Protein AF-A0A8J6ACR1-F1 (afdb_monomer_lite)

pLDDT: mean 72.0, std 22.11, range [35.28, 96.5]

Organism: Galemys pyrenaicus (NCBI:txid202257)

InterPro domains:
  IPR005707 Small ribosomal subunit protein uS2, eukaryota/archaea [PTHR11489] (1-69)
  IPR023591 Small ribosomal subunit protein uS2, flavodoxin-like domain superfamily [SSF52313] (1-69)

Sequence (109 aa):
MEWYVYKRESGGTYIINLKITWKELLLAAHAIFAVENQADVNITLPRDTGQRVVLKLAAASGATLVAGSSLLETSLTRSWQLSRNQGFWWLLIPGLTTNLSQRHLMLTC

Foldseek 3Di:
DVVQFPDADPVRDTDGDPVVVVVVVVVVVVVQVPDPDQQPDEDDDQDPVCQVVQVVVCVVRVYDYDDDHDPPVVPVVVVVVVVVDPPPVVVPDPDDPDDPDPPPPPDDD

Radius of gyration: 25.05 Å; chains: 1; bounding box: 80×42×43 Å

Structure (mmCIF, N/CA/C/O backbone):
data_AF-A0A8J6ACR1-F1
#
_entry.id   AF-A0A8J6ACR1-F1
#
loop_
_atom_site.group_PDB
_atom_site.id
_atom_site.type_symbol
_atom_site.label_atom_id
_atom_site.label_alt_id
_atom_site.label_comp_id
_atom_site.label_asym_id
_atom_site.label_entity_id
_atom_site.label_seq_id
_atom_site.pdbx_PDB_ins_code
_atom_site.Cartn_x
_atom_site.Cartn_y
_atom_site.Cartn_z
_atom_site.occupancy
_atom_site.B_iso_or_equiv
_atom_site.auth_seq_id
_atom_site.auth_comp_id
_atom_site.auth_asym_id
_atom_site.auth_atom_id
_atom_site.pdbx_PDB_model_num
ATOM 1 N N . MET A 1 1 ? -8.011 14.651 7.542 1.00 78.12 1 MET A N 1
ATOM 2 C CA . MET A 1 1 ? -8.134 13.234 7.962 1.00 78.12 1 MET A CA 1
ATOM 3 C C . MET A 1 1 ? -9.498 12.901 8.556 1.00 78.12 1 MET A C 1
ATOM 5 O O . MET A 1 1 ? -9.884 11.745 8.501 1.00 78.12 1 MET A O 1
ATOM 9 N N . GLU A 1 2 ? -10.247 13.881 9.066 1.00 81.56 2 GLU A N 1
ATOM 10 C CA . GLU A 1 2 ? -11.558 13.658 9.699 1.00 81.56 2 GLU A CA 1
ATOM 11 C C . GLU A 1 2 ? -12.566 12.931 8.797 1.00 81.56 2 GLU A C 1
ATOM 13 O O . GLU A 1 2 ? -13.284 12.063 9.271 1.00 81.56 2 GLU A O 1
ATOM 18 N N . TRP A 1 3 ? -12.541 13.178 7.482 1.00 86.88 3 TRP A N 1
ATOM 19 C CA . TRP A 1 3 ? -13.408 12.493 6.510 1.00 86.88 3 TRP A CA 1
ATOM 20 C C . TRP A 1 3 ? -13.178 10.971 6.406 1.00 86.88 3 TRP A C 1
ATOM 22 O O . TRP A 1 3 ? -14.079 10.235 6.007 1.00 86.88 3 TRP A O 1
ATOM 32 N N . TYR A 1 4 ? -11.989 10.485 6.776 1.00 90.81 4 TYR A N 1
ATOM 33 C CA . TYR A 1 4 ? -11.681 9.053 6.792 1.00 90.81 4 TYR A CA 1
ATOM 34 C C . TYR A 1 4 ? -12.149 8.375 8.083 1.00 90.81 4 TYR A C 1
ATOM 36 O O . TYR A 1 4 ? -12.117 7.149 8.166 1.00 90.81 4 TYR A O 1
ATOM 44 N N . VAL A 1 5 ? -12.573 9.141 9.093 1.00 92.00 5 VAL A N 1
ATOM 45 C CA . VAL A 1 5 ? -13.039 8.612 10.375 1.00 92.00 5 VAL A CA 1
ATOM 46 C C . VAL A 1 5 ? -14.511 8.238 10.251 1.00 92.00 5 VAL A C 1
ATOM 48 O O . VAL A 1 5 ? -15.363 9.080 9.997 1.00 92.00 5 VAL A O 1
ATOM 51 N N . TYR A 1 6 ? -14.815 6.959 10.452 1.00 91.19 6 TYR A N 1
ATOM 52 C CA . TYR A 1 6 ? -16.186 6.462 10.495 1.00 91.19 6 TYR A CA 1
ATOM 53 C C . TYR A 1 6 ? -16.812 6.664 11.875 1.00 91.19 6 TYR A C 1
ATOM 55 O O . TYR A 1 6 ? -17.908 7.200 12.009 1.00 91.19 6 TYR A O 1
ATOM 63 N N . LYS A 1 7 ? -16.099 6.225 12.914 1.00 92.25 7 LYS A N 1
ATOM 64 C CA . LYS A 1 7 ? -16.557 6.281 14.301 1.00 92.25 7 LYS A CA 1
ATOM 65 C C . LYS A 1 7 ? -15.365 6.484 15.224 1.00 92.25 7 LYS A C 1
ATOM 67 O O . LYS A 1 7 ? -14.259 6.025 14.940 1.00 92.25 7 LYS A O 1
ATOM 72 N N . ARG A 1 8 ? -15.604 7.153 16.347 1.00 92.00 8 ARG A N 1
ATOM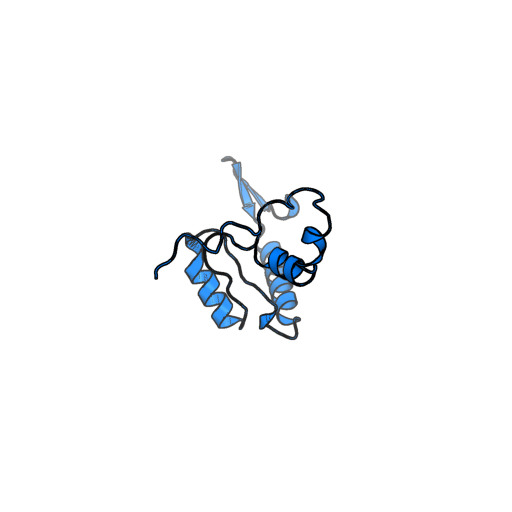 73 C CA . ARG A 1 8 ? -14.668 7.232 17.465 1.00 92.00 8 ARG A CA 1
ATOM 74 C C . ARG A 1 8 ? -15.172 6.345 18.596 1.00 92.00 8 ARG A C 1
ATOM 76 O O . ARG A 1 8 ? -16.331 6.454 18.990 1.00 92.00 8 ARG A O 1
ATOM 83 N N . GLU A 1 9 ? -14.310 5.469 19.094 1.00 92.94 9 GLU A N 1
ATOM 84 C CA . GLU A 1 9 ? -14.609 4.680 20.287 1.00 92.94 9 GLU A CA 1
ATOM 85 C C . GLU A 1 9 ? -14.424 5.517 21.555 1.00 92.94 9 GLU A C 1
ATOM 87 O O . GLU A 1 9 ? -13.656 6.485 21.576 1.00 92.94 9 GLU A O 1
ATOM 92 N N . SER A 1 10 ? -15.111 5.133 22.632 1.00 88.56 10 SER A N 1
ATOM 93 C CA . SER A 1 10 ? -15.024 5.818 23.932 1.00 88.56 10 SER A CA 1
ATOM 94 C C . SER A 1 10 ? -13.594 5.854 24.488 1.00 88.56 10 SER A C 1
ATOM 96 O O . SER A 1 10 ? -13.224 6.811 25.161 1.00 88.56 10 SER A O 1
ATOM 98 N N . GLY A 1 11 ? -12.761 4.870 24.130 1.00 90.88 11 GLY A N 1
ATOM 99 C CA . GLY A 1 11 ? -11.329 4.814 24.450 1.00 90.88 11 GLY A CA 1
ATOM 100 C C . GLY A 1 11 ? -10.429 5.738 23.615 1.00 90.88 11 GLY A C 1
ATOM 101 O O . GLY A 1 11 ? -9.211 5.672 23.734 1.00 90.88 11 GLY A O 1
ATOM 102 N N . GLY A 1 12 ? -10.991 6.583 22.745 1.00 89.69 12 GLY A N 1
ATOM 103 C CA . GLY A 1 12 ? -10.234 7.556 21.951 1.00 89.69 12 GLY A CA 1
ATOM 104 C C . GLY A 1 12 ? -9.621 7.013 20.656 1.00 89.69 12 GLY A C 1
ATOM 105 O O . GLY A 1 12 ? -8.989 7.777 19.929 1.00 89.69 12 GLY A O 1
ATOM 106 N N . THR A 1 13 ? -9.827 5.736 20.331 1.00 93.12 13 THR A N 1
ATOM 107 C CA . THR A 1 13 ? -9.403 5.145 19.054 1.00 93.12 13 THR A CA 1
ATOM 108 C C . THR A 1 13 ? -10.331 5.573 17.916 1.00 93.12 13 THR A C 1
ATOM 110 O O . THR A 1 13 ? -11.556 5.583 18.060 1.00 93.12 13 THR A O 1
ATOM 113 N N . TYR A 1 14 ? -9.744 5.901 16.765 1.00 93.00 14 TYR A N 1
ATOM 114 C CA . TYR A 1 14 ? -10.474 6.250 15.548 1.00 93.00 14 TYR A CA 1
ATOM 115 C C . TYR A 1 14 ? -10.609 5.031 14.637 1.00 93.00 14 TYR A C 1
ATOM 117 O O . TYR A 1 14 ? -9.614 4.403 14.278 1.00 93.00 14 TYR A O 1
ATOM 125 N N . ILE A 1 15 ? -11.839 4.717 14.240 1.00 93.38 15 ILE A N 1
ATOM 126 C CA . ILE A 1 15 ? -12.143 3.673 13.261 1.00 93.38 15 ILE A CA 1
ATOM 127 C C . ILE A 1 15 ? -12.183 4.317 11.877 1.00 93.38 15 ILE A C 1
ATOM 129 O O . ILE A 1 15 ? -12.910 5.288 11.660 1.00 93.38 15 ILE A O 1
ATOM 133 N N . ILE A 1 16 ? -11.416 3.765 10.938 1.00 94.69 16 ILE A N 1
ATOM 134 C CA . ILE A 1 16 ? -11.305 4.272 9.566 1.00 94.69 16 ILE A CA 1
ATOM 135 C C . ILE A 1 16 ? -12.428 3.694 8.692 1.00 94.69 16 ILE A C 1
ATOM 137 O O . ILE A 1 16 ? -12.769 2.516 8.795 1.00 94.69 16 ILE A O 1
ATOM 141 N N . ASN A 1 17 ? -12.990 4.508 7.798 1.00 94.81 17 ASN A N 1
ATOM 142 C CA . ASN A 1 17 ? -13.979 4.074 6.818 1.00 94.81 17 ASN A CA 1
ATOM 143 C C . ASN A 1 17 ? -13.332 3.259 5.685 1.00 94.81 17 ASN A C 1
ATOM 145 O O . ASN A 1 17 ? -12.707 3.807 4.778 1.00 94.81 17 ASN A O 1
ATOM 149 N N . LEU A 1 18 ? -13.558 1.944 5.695 1.00 94.69 18 LEU A N 1
ATOM 150 C CA . LEU A 1 18 ? -12.988 1.020 4.712 1.00 94.69 18 LEU A CA 1
ATOM 151 C C . LEU A 1 18 ? -13.452 1.273 3.273 1.00 94.69 18 LEU A C 1
ATOM 153 O O . LEU A 1 18 ? -12.676 1.058 2.347 1.00 94.69 18 LEU A O 1
ATOM 157 N N . LYS A 1 19 ? -14.685 1.750 3.060 1.00 94.81 19 LYS A N 1
ATOM 158 C CA . LYS A 1 19 ? -15.206 2.000 1.705 1.00 94.81 19 LYS A CA 1
ATOM 159 C C . LYS A 1 19 ? -14.426 3.116 1.017 1.00 94.81 19 LYS A C 1
ATOM 161 O O . LYS A 1 19 ? -14.115 3.027 -0.168 1.00 94.81 19 LYS A O 1
ATOM 166 N N . ILE A 1 20 ? -14.113 4.156 1.780 1.00 94.88 20 ILE A N 1
ATOM 167 C CA . ILE A 1 20 ? -13.325 5.286 1.307 1.00 94.88 20 ILE A CA 1
ATOM 168 C C . ILE A 1 20 ? -11.875 4.847 1.090 1.00 94.88 20 ILE A C 1
ATOM 170 O O . ILE A 1 20 ? -11.334 5.056 0.009 1.00 94.88 20 ILE A O 1
ATOM 174 N N . THR A 1 21 ? -11.272 4.179 2.076 1.00 95.31 21 THR A N 1
ATOM 175 C CA . THR A 1 21 ? -9.884 3.706 1.980 1.00 95.31 21 THR A CA 1
ATOM 176 C C . THR A 1 21 ? -9.673 2.778 0.787 1.00 95.31 21 THR A C 1
ATOM 178 O O . THR A 1 21 ? -8.663 2.889 0.102 1.00 95.31 21 THR A O 1
ATOM 181 N N . TRP A 1 22 ? -10.634 1.898 0.491 1.00 95.81 22 TRP A N 1
ATOM 182 C CA . TRP A 1 22 ? -10.568 1.022 -0.678 1.00 95.81 22 TRP A CA 1
ATOM 183 C C . TRP A 1 22 ? -10.570 1.802 -1.996 1.00 95.81 22 TRP A C 1
ATOM 185 O O . TRP A 1 22 ? -9.804 1.487 -2.905 1.00 95.81 22 TRP A O 1
ATOM 195 N N . LYS A 1 23 ? -11.391 2.853 -2.095 1.00 96.25 23 LYS A N 1
ATOM 196 C CA . LYS A 1 23 ? -11.435 3.713 -3.282 1.00 96.25 23 LYS A CA 1
ATOM 197 C C . LYS A 1 23 ? -10.109 4.448 -3.496 1.00 96.25 23 LYS A C 1
ATOM 199 O O . LYS A 1 23 ? -9.603 4.451 -4.614 1.00 96.25 23 LYS A O 1
ATOM 204 N N . GLU A 1 24 ? -9.543 5.029 -2.441 1.00 94.38 24 GLU A N 1
ATOM 205 C CA . GLU A 1 24 ? -8.242 5.707 -2.517 1.00 94.38 24 GLU A CA 1
ATOM 206 C C . GLU A 1 24 ? -7.109 4.728 -2.857 1.00 94.38 24 GLU A C 1
ATOM 208 O O . GLU A 1 24 ? -6.232 5.047 -3.656 1.00 94.38 24 GLU A O 1
ATOM 213 N N . LEU A 1 25 ? -7.156 3.506 -2.316 1.00 95.06 25 LEU A N 1
ATOM 214 C CA . LEU A 1 25 ? -6.175 2.466 -2.623 1.00 95.06 25 LEU A CA 1
ATOM 215 C C . LEU A 1 25 ? -6.205 2.074 -4.107 1.00 95.06 25 LEU A C 1
ATOM 217 O O . LEU A 1 25 ? -5.153 1.978 -4.736 1.00 95.06 25 LEU A O 1
ATOM 221 N N . LEU A 1 26 ? -7.397 1.880 -4.677 1.00 96.38 26 LEU A N 1
A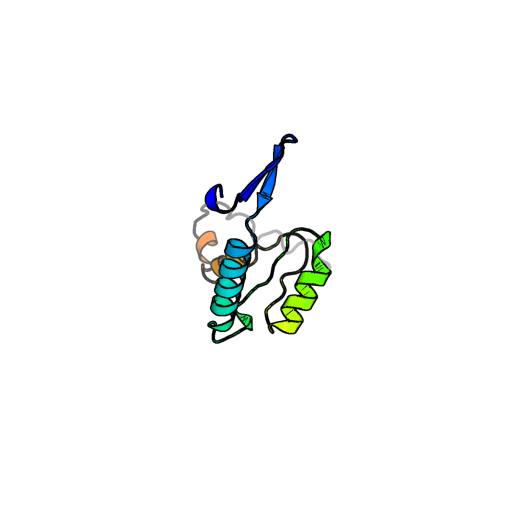TOM 222 C CA . LEU A 1 26 ? -7.553 1.593 -6.105 1.00 96.38 26 LEU A CA 1
ATOM 223 C C . LEU A 1 26 ? -7.082 2.760 -6.978 1.00 96.38 26 LEU A C 1
ATOM 225 O O . LEU A 1 26 ? -6.422 2.537 -7.991 1.00 96.38 26 LEU A O 1
ATOM 229 N N . LEU A 1 27 ? -7.384 3.999 -6.581 1.00 96.50 27 LEU A N 1
ATOM 230 C CA . LEU A 1 27 ? -6.936 5.186 -7.305 1.00 96.50 27 LEU A CA 1
ATOM 231 C C . LEU A 1 27 ? -5.404 5.289 -7.320 1.00 96.50 27 LEU A C 1
ATOM 233 O O . LEU A 1 27 ? -4.820 5.530 -8.374 1.00 96.50 27 LEU A O 1
ATOM 237 N N . ALA A 1 28 ? -4.753 5.043 -6.181 1.00 94.69 28 ALA A N 1
ATOM 238 C CA . ALA A 1 28 ? -3.297 5.007 -6.089 1.00 94.69 28 ALA A CA 1
ATOM 239 C C . ALA A 1 28 ? -2.696 3.886 -6.953 1.00 94.69 28 ALA A C 1
ATOM 241 O O . ALA A 1 28 ? -1.712 4.113 -7.654 1.00 94.69 28 ALA A O 1
ATOM 242 N N . ALA A 1 29 ? -3.307 2.697 -6.961 1.00 94.00 29 ALA A N 1
ATOM 243 C CA . ALA A 1 29 ? -2.865 1.592 -7.808 1.00 94.00 29 ALA A CA 1
ATOM 244 C C . ALA A 1 29 ? -2.957 1.942 -9.303 1.00 94.00 29 ALA A C 1
ATOM 246 O O . ALA A 1 29 ? -2.013 1.690 -10.049 1.00 94.00 29 ALA A O 1
ATOM 247 N N . HIS A 1 30 ? -4.050 2.576 -9.737 1.00 94.25 30 HIS A N 1
ATOM 248 C CA . HIS A 1 30 ? -4.183 3.059 -11.112 1.00 94.25 30 HIS A CA 1
ATOM 249 C C . HIS A 1 30 ? -3.171 4.156 -11.452 1.00 94.25 30 HIS A C 1
ATOM 251 O O . HIS A 1 30 ? -2.622 4.141 -12.548 1.00 94.25 30 HIS A O 1
ATOM 257 N N . ALA A 1 31 ? -2.887 5.076 -10.527 1.00 93.94 31 ALA A N 1
ATOM 258 C CA . ALA A 1 31 ? -1.877 6.109 -10.739 1.00 93.94 31 ALA A CA 1
ATOM 259 C C . ALA A 1 31 ? -0.475 5.508 -10.936 1.00 93.94 31 ALA A C 1
ATOM 261 O O . ALA A 1 31 ? 0.252 5.945 -11.820 1.00 93.94 31 ALA A O 1
ATOM 262 N N . ILE A 1 32 ? -0.121 4.475 -10.164 1.00 90.75 32 ILE A N 1
ATOM 263 C CA . ILE A 1 32 ? 1.145 3.743 -10.322 1.00 90.75 32 ILE A CA 1
ATOM 264 C C . ILE A 1 32 ? 1.172 2.994 -11.660 1.00 90.75 32 ILE A C 1
ATOM 266 O O . ILE A 1 32 ? 2.184 3.012 -12.351 1.00 90.75 32 ILE A O 1
ATOM 270 N N . PHE A 1 33 ? 0.063 2.361 -12.048 1.00 90.75 33 PHE A N 1
ATOM 271 C CA . PHE A 1 33 ? -0.036 1.633 -13.315 1.00 90.75 33 PHE A CA 1
ATOM 272 C C . PHE A 1 33 ? 0.024 2.546 -14.549 1.00 90.75 33 PHE A C 1
ATOM 274 O O . PHE A 1 33 ? 0.491 2.123 -15.599 1.00 90.75 33 PHE A O 1
ATOM 281 N N . ALA A 1 34 ? -0.434 3.794 -14.430 1.00 94.44 34 ALA A N 1
ATOM 282 C CA . ALA A 1 34 ? -0.385 4.775 -15.511 1.00 94.44 34 ALA A CA 1
ATOM 283 C C . ALA A 1 34 ? 1.040 5.266 -15.833 1.00 94.44 34 ALA A C 1
ATOM 285 O O . ALA A 1 34 ? 1.231 5.937 -16.845 1.00 94.44 34 ALA A O 1
ATOM 286 N N . VAL A 1 35 ? 2.034 4.961 -14.992 1.00 92.69 35 VAL A N 1
ATOM 287 C CA . VAL A 1 35 ? 3.435 5.309 -15.249 1.00 92.69 35 VAL A CA 1
ATOM 288 C C . VAL A 1 35 ? 4.008 4.374 -16.316 1.00 92.69 35 VAL A C 1
ATOM 290 O O . VAL A 1 35 ? 4.014 3.158 -16.147 1.00 92.69 35 VAL A O 1
ATOM 293 N N . GLU A 1 36 ? 4.527 4.950 -17.403 1.00 91.94 36 GLU A N 1
ATOM 294 C CA . GLU A 1 36 ? 5.054 4.201 -18.554 1.00 91.94 36 GLU A CA 1
ATOM 295 C C . GLU A 1 36 ? 6.272 3.332 -18.199 1.00 91.94 36 GLU A C 1
ATOM 297 O O . GLU A 1 36 ? 6.403 2.210 -18.688 1.00 91.94 36 GLU A O 1
ATOM 302 N N . ASN A 1 37 ? 7.153 3.833 -17.328 1.00 90.31 37 ASN A N 1
ATOM 303 C CA . ASN A 1 37 ? 8.348 3.132 -16.872 1.00 90.31 37 ASN A CA 1
ATOM 304 C C . ASN A 1 37 ? 8.288 2.849 -15.365 1.00 90.31 37 ASN A C 1
ATOM 306 O O . ASN A 1 37 ? 8.385 3.748 -14.531 1.00 90.31 37 ASN A O 1
ATOM 310 N N . GLN A 1 38 ? 8.198 1.570 -15.004 1.00 86.38 38 GLN A N 1
ATOM 311 C CA . GLN A 1 38 ? 8.101 1.143 -13.606 1.00 86.38 38 GLN A CA 1
ATOM 312 C C . GLN A 1 38 ? 9.376 1.419 -12.793 1.00 86.38 38 GLN A C 1
ATOM 314 O O . GLN A 1 38 ? 9.293 1.553 -11.573 1.00 86.38 38 GLN A O 1
ATOM 319 N N . ALA A 1 39 ? 10.539 1.569 -13.441 1.00 86.31 39 ALA A N 1
ATOM 320 C CA . ALA A 1 39 ? 11.796 1.866 -12.751 1.00 86.31 39 ALA A CA 1
ATOM 321 C C . ALA A 1 39 ? 11.812 3.261 -12.093 1.00 86.31 39 ALA A C 1
ATOM 323 O O . ALA A 1 39 ? 12.535 3.457 -11.111 1.00 86.31 39 ALA A O 1
ATOM 324 N N . ASP A 1 40 ? 10.987 4.192 -12.591 1.00 86.50 40 ASP A N 1
ATOM 325 C CA . ASP A 1 40 ? 10.857 5.559 -12.067 1.00 86.50 40 ASP A CA 1
ATOM 326 C C . ASP A 1 40 ? 9.976 5.631 -10.809 1.00 86.50 40 ASP A C 1
ATOM 328 O O . ASP A 1 40 ? 9.950 6.641 -10.102 1.00 86.50 40 ASP A O 1
ATOM 332 N N . VAL A 1 41 ? 9.272 4.542 -10.489 1.00 87.44 41 VAL A N 1
ATOM 333 C CA . VAL A 1 41 ? 8.510 4.410 -9.251 1.00 87.44 41 VAL A CA 1
ATOM 334 C C . VAL A 1 41 ? 9.435 3.876 -8.163 1.00 87.44 41 VAL A C 1
ATOM 336 O O . VAL A 1 41 ? 10.055 2.820 -8.309 1.00 87.44 41 VAL A O 1
ATOM 339 N N . ASN A 1 42 ? 9.509 4.594 -7.042 1.00 89.50 42 ASN A N 1
ATOM 340 C CA . ASN A 1 42 ? 10.241 4.151 -5.863 1.00 89.50 42 ASN A CA 1
ATOM 341 C C . ASN A 1 42 ? 9.290 3.685 -4.756 1.00 89.50 42 ASN A C 1
ATOM 343 O O . ASN A 1 42 ? 8.186 4.199 -4.582 1.00 89.50 42 ASN A O 1
ATOM 347 N N . ILE A 1 43 ? 9.726 2.689 -3.988 1.00 88.94 43 ILE A N 1
ATOM 348 C CA . ILE A 1 43 ? 8.986 2.207 -2.821 1.00 88.94 43 ILE A CA 1
ATOM 349 C C . ILE A 1 43 ? 9.916 2.284 -1.615 1.00 88.94 43 ILE A C 1
ATOM 351 O O . ILE A 1 43 ? 10.992 1.684 -1.608 1.00 88.94 43 ILE A O 1
ATOM 355 N N . THR A 1 44 ? 9.496 3.038 -0.596 1.00 85.56 44 THR A N 1
ATOM 356 C CA . THR A 1 44 ? 10.301 3.320 0.600 1.00 85.56 44 THR A CA 1
ATOM 357 C C . THR A 1 44 ? 9.473 3.115 1.866 1.00 85.56 44 THR A C 1
ATOM 359 O O . THR A 1 44 ? 8.346 3.596 1.963 1.00 85.56 44 THR A O 1
ATOM 362 N N . LEU A 1 45 ? 10.051 2.453 2.871 1.00 85.44 45 LEU A N 1
ATOM 363 C CA . LEU A 1 45 ? 9.559 2.475 4.251 1.00 85.44 45 LEU A CA 1
ATOM 364 C C . LEU A 1 45 ? 10.734 2.804 5.181 1.00 85.44 45 LEU A C 1
ATOM 366 O O . LEU A 1 45 ? 11.736 2.095 5.145 1.00 85.44 45 LEU A O 1
ATOM 370 N N . PRO A 1 46 ? 10.626 3.829 6.045 1.00 78.94 46 PRO A N 1
ATOM 371 C CA . PRO A 1 46 ? 11.712 4.200 6.954 1.00 78.94 46 PRO A CA 1
ATOM 372 C C . PRO A 1 46 ? 11.866 3.225 8.128 1.00 78.94 46 PRO A C 1
ATOM 374 O O . PRO A 1 46 ? 12.859 3.275 8.842 1.00 78.94 46 PRO A O 1
ATOM 377 N N . ARG A 1 47 ? 10.859 2.378 8.373 1.00 78.19 47 ARG A N 1
ATOM 378 C CA . ARG A 1 47 ? 10.824 1.451 9.507 1.00 78.19 47 ARG A CA 1
ATOM 379 C C . ARG A 1 47 ? 11.231 0.050 9.073 1.00 78.19 47 ARG A C 1
ATOM 381 O O . ARG A 1 47 ? 10.672 -0.495 8.120 1.00 78.19 47 ARG A O 1
ATOM 388 N N . ASP A 1 48 ? 12.099 -0.572 9.864 1.00 77.44 48 ASP A N 1
ATOM 389 C CA . ASP A 1 48 ? 12.642 -1.900 9.566 1.00 77.44 48 ASP A CA 1
ATOM 390 C C . ASP A 1 48 ? 11.598 -3.025 9.639 1.00 77.44 48 ASP A C 1
ATOM 392 O O . ASP A 1 48 ? 11.688 -4.013 8.913 1.00 77.44 48 ASP A O 1
ATOM 396 N N . THR A 1 49 ? 10.531 -2.844 10.426 1.00 81.44 49 THR A N 1
ATOM 397 C CA . THR A 1 49 ? 9.421 -3.807 10.573 1.00 81.44 49 THR A CA 1
ATOM 398 C C . THR A 1 49 ? 8.706 -4.116 9.248 1.00 81.44 49 THR A C 1
ATOM 400 O O . THR A 1 49 ? 8.044 -5.143 9.125 1.00 81.44 49 THR A O 1
ATOM 403 N N . GLY A 1 50 ? 8.830 -3.237 8.248 1.00 80.50 50 GLY A N 1
ATOM 404 C CA . GLY A 1 50 ? 8.130 -3.344 6.969 1.00 80.50 50 GLY A CA 1
ATOM 405 C C . GLY A 1 50 ? 8.982 -3.800 5.786 1.00 80.50 50 GLY A C 1
ATOM 406 O O . GLY A 1 50 ? 8.426 -3.971 4.704 1.00 80.50 50 GLY A O 1
ATOM 407 N N . GLN A 1 51 ? 10.295 -4.016 5.942 1.00 83.94 51 GLN A N 1
ATOM 408 C CA . GLN A 1 51 ? 11.213 -4.199 4.801 1.00 83.94 51 GLN A CA 1
ATOM 409 C C . GLN A 1 51 ? 10.804 -5.343 3.863 1.00 83.94 51 GLN A C 1
ATOM 411 O O . GLN A 1 51 ? 10.852 -5.206 2.641 1.00 83.94 51 GLN A O 1
ATOM 416 N N . ARG A 1 52 ? 10.318 -6.459 4.421 1.00 88.88 52 ARG A N 1
ATOM 417 C CA . ARG A 1 52 ? 9.863 -7.610 3.628 1.00 88.88 52 ARG A CA 1
ATOM 418 C C . ARG A 1 52 ? 8.651 -7.284 2.753 1.00 88.88 52 ARG A C 1
ATOM 420 O O . ARG A 1 52 ? 8.518 -7.858 1.675 1.00 88.88 52 ARG A O 1
ATOM 427 N N . VAL A 1 53 ? 7.768 -6.395 3.208 1.00 90.19 53 VAL A N 1
ATOM 428 C CA . VAL A 1 53 ? 6.606 -5.953 2.423 1.00 90.19 53 VAL A CA 1
ATOM 429 C C . VAL A 1 53 ? 7.074 -5.099 1.251 1.00 90.19 53 VAL A C 1
ATOM 431 O O . VAL A 1 53 ? 6.630 -5.334 0.133 1.00 90.19 53 VAL A O 1
ATOM 434 N N . VAL A 1 54 ? 8.028 -4.189 1.478 1.00 89.31 54 VAL A N 1
ATOM 435 C CA . VAL A 1 54 ? 8.598 -3.349 0.410 1.00 89.31 54 VAL A CA 1
ATOM 436 C C . VAL A 1 54 ? 9.287 -4.196 -0.650 1.00 89.31 54 VAL A C 1
ATOM 438 O O . VAL A 1 54 ? 9.052 -3.999 -1.835 1.00 89.31 54 VAL A O 1
ATOM 441 N N . LEU A 1 55 ? 10.078 -5.186 -0.226 1.00 89.31 55 LEU A N 1
ATOM 442 C CA . LEU A 1 55 ? 10.767 -6.090 -1.144 1.00 89.31 55 LEU A CA 1
ATOM 443 C C . LEU A 1 55 ? 9.784 -6.892 -2.003 1.00 89.31 55 LEU A C 1
ATOM 445 O O . LEU A 1 55 ? 9.970 -7.013 -3.210 1.00 89.31 55 LEU A O 1
ATOM 449 N N . LYS A 1 56 ? 8.715 -7.416 -1.393 1.00 92.38 56 LYS A N 1
ATOM 450 C CA . LYS A 1 56 ? 7.666 -8.133 -2.127 1.00 92.38 56 LYS A CA 1
ATOM 451 C C . LYS A 1 56 ? 6.906 -7.222 -3.089 1.00 92.38 56 LYS A C 1
ATOM 453 O O . LYS A 1 56 ? 6.574 -7.663 -4.182 1.00 92.38 56 LYS A O 1
ATOM 458 N N . LEU A 1 57 ? 6.633 -5.982 -2.688 1.00 89.12 57 LEU A N 1
ATOM 459 C CA . LEU A 1 57 ? 5.920 -5.025 -3.529 1.00 89.12 57 LEU A CA 1
ATOM 460 C C . LEU A 1 57 ? 6.771 -4.611 -4.734 1.00 89.12 57 LEU A C 1
ATOM 462 O O . LEU A 1 57 ? 6.282 -4.672 -5.854 1.00 89.12 57 LEU A O 1
ATOM 466 N N . ALA A 1 58 ? 8.053 -4.306 -4.518 1.00 89.19 58 ALA A N 1
ATOM 467 C CA . ALA A 1 58 ? 9.003 -3.991 -5.584 1.00 89.19 58 ALA A CA 1
ATOM 468 C C . ALA A 1 58 ? 9.145 -5.138 -6.594 1.00 89.19 58 ALA A C 1
ATOM 470 O O . ALA A 1 58 ? 9.105 -4.907 -7.798 1.00 89.19 58 ALA A O 1
ATOM 471 N N . ALA A 1 59 ? 9.223 -6.383 -6.111 1.00 88.62 59 ALA A N 1
ATOM 472 C CA . ALA A 1 59 ? 9.264 -7.558 -6.977 1.00 88.62 59 ALA A CA 1
ATOM 473 C C . ALA A 1 59 ? 7.973 -7.747 -7.797 1.00 88.62 59 ALA A C 1
ATOM 475 O O . ALA A 1 59 ? 8.037 -8.226 -8.925 1.00 88.62 59 ALA A O 1
ATOM 476 N N . ALA A 1 60 ? 6.810 -7.381 -7.249 1.00 89.69 60 ALA A N 1
ATOM 477 C CA . ALA A 1 60 ? 5.525 -7.513 -7.935 1.00 89.69 60 ALA A CA 1
ATOM 478 C C . ALA A 1 60 ? 5.272 -6.400 -8.966 1.00 89.69 60 ALA A C 1
ATOM 480 O O . ALA A 1 60 ? 4.607 -6.645 -9.968 1.00 89.69 60 ALA A O 1
ATOM 481 N N . SER A 1 61 ? 5.777 -5.188 -8.720 1.00 85.69 61 SER A N 1
ATOM 482 C CA . SER A 1 61 ? 5.527 -4.014 -9.562 1.00 85.69 61 SER A CA 1
ATOM 483 C C . SER A 1 61 ? 6.706 -3.607 -10.447 1.00 85.69 61 SER A C 1
ATOM 485 O O . SER A 1 61 ? 6.618 -2.559 -11.073 1.00 85.69 61 SER A O 1
ATOM 487 N N . GLY A 1 62 ? 7.826 -4.341 -10.426 1.00 84.06 62 GLY A N 1
ATOM 488 C CA . GLY A 1 62 ? 9.050 -3.982 -11.160 1.00 84.06 62 GLY A CA 1
ATOM 489 C C . GLY A 1 62 ? 9.699 -2.664 -10.712 1.00 84.06 62 GLY A C 1
ATOM 490 O O . GLY A 1 62 ? 10.542 -2.122 -11.421 1.00 84.06 62 GLY A O 1
ATOM 491 N N . ALA A 1 63 ? 9.293 -2.139 -9.554 1.00 86.88 63 ALA A N 1
ATOM 492 C CA . ALA A 1 63 ? 9.681 -0.818 -9.071 1.00 86.88 63 ALA A CA 1
ATOM 493 C C . ALA A 1 63 ? 11.019 -0.844 -8.326 1.00 86.88 63 ALA A C 1
ATOM 495 O O . ALA A 1 63 ? 11.416 -1.858 -7.743 1.00 86.88 63 ALA A O 1
ATOM 496 N N . THR A 1 64 ? 11.695 0.303 -8.281 1.00 85.06 64 THR A N 1
ATOM 497 C CA . THR A 1 64 ? 12.982 0.420 -7.594 1.00 85.06 64 THR A CA 1
ATOM 498 C C . THR A 1 64 ? 12.773 0.456 -6.078 1.00 85.06 64 THR A C 1
ATOM 500 O O . THR A 1 64 ? 12.159 1.369 -5.517 1.00 85.06 64 THR A O 1
ATOM 503 N N . LEU A 1 65 ? 13.311 -0.548 -5.385 1.00 81.44 65 LEU A N 1
ATOM 504 C CA . LEU A 1 65 ? 13.325 -0.611 -3.926 1.00 81.44 65 LEU A CA 1
ATOM 505 C C . LEU A 1 65 ? 14.418 0.301 -3.355 1.00 81.44 65 LEU A C 1
ATOM 507 O O . LEU A 1 65 ? 15.598 0.105 -3.639 1.00 81.44 65 LEU A O 1
ATOM 511 N N . VAL A 1 66 ? 14.043 1.212 -2.456 1.00 70.94 66 VAL A N 1
ATOM 512 C CA . VAL A 1 66 ? 14.999 1.960 -1.627 1.00 70.94 66 VAL A CA 1
ATOM 513 C C . VAL A 1 66 ? 14.937 1.388 -0.210 1.00 70.94 66 VAL A C 1
ATOM 515 O O . VAL A 1 66 ? 14.055 1.726 0.580 1.00 70.94 66 VAL A O 1
ATOM 518 N N . ALA A 1 67 ? 15.833 0.443 0.088 1.00 57.50 67 ALA A N 1
ATOM 519 C CA . ALA A 1 67 ? 15.875 -0.270 1.365 1.00 57.50 67 ALA A CA 1
ATOM 520 C C . ALA A 1 67 ? 16.883 0.344 2.351 1.00 57.50 67 ALA A C 1
ATOM 522 O O . ALA A 1 67 ? 17.999 0.688 1.970 1.00 57.50 67 ALA A O 1
ATOM 523 N N . GLY A 1 68 ? 16.501 0.372 3.634 1.00 53.22 68 GLY A N 1
ATOM 524 C CA . GLY A 1 68 ? 17.377 0.706 4.762 1.00 53.22 68 GLY A CA 1
ATOM 525 C C . GLY A 1 68 ? 17.412 2.195 5.110 1.00 53.22 68 GLY A C 1
ATOM 526 O O . GLY A 1 68 ? 17.367 3.048 4.229 1.00 53.22 68 GLY A O 1
ATOM 527 N N . SER A 1 69 ? 17.443 2.471 6.421 1.00 53.50 69 SER A N 1
ATOM 528 C CA . SER A 1 69 ? 17.547 3.782 7.082 1.00 53.50 69 SER A CA 1
ATOM 529 C C . SER A 1 69 ? 17.974 4.931 6.161 1.00 53.50 69 SER A C 1
ATOM 531 O O . SER A 1 69 ? 19.147 5.091 5.829 1.00 53.50 69 SER A O 1
ATOM 533 N N . SER A 1 70 ? 16.975 5.710 5.742 1.00 52.56 70 SER A N 1
ATOM 534 C CA . SER A 1 70 ? 17.083 7.114 5.343 1.00 52.56 70 SER A CA 1
ATOM 535 C C . SER A 1 70 ? 18.411 7.541 4.707 1.00 52.56 70 SER A C 1
ATOM 537 O O . SER A 1 70 ? 19.248 8.180 5.338 1.00 52.56 70 SER A O 1
ATOM 539 N N . LEU A 1 71 ? 18.526 7.334 3.401 1.00 45.25 71 LEU A N 1
ATOM 540 C CA . LEU A 1 71 ? 19.250 8.263 2.533 1.00 45.25 71 LEU A CA 1
ATOM 541 C C . LEU A 1 71 ? 18.314 8.835 1.454 1.00 45.25 71 LEU A C 1
ATOM 543 O O . LEU A 1 71 ? 18.760 9.217 0.377 1.00 45.25 71 LEU A O 1
ATOM 547 N N . LEU A 1 72 ? 17.007 8.946 1.735 1.00 48.91 72 LEU A N 1
ATOM 548 C CA . LEU A 1 72 ? 16.074 9.671 0.860 1.00 48.91 72 LEU A CA 1
ATOM 549 C C . LEU A 1 72 ? 16.453 11.163 0.785 1.00 48.91 72 LEU A C 1
ATOM 5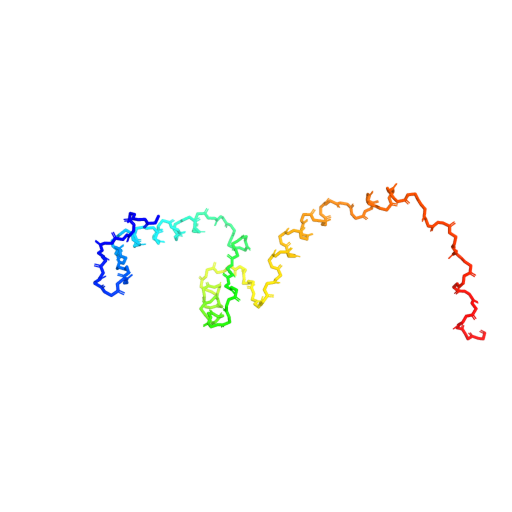51 O O . LEU A 1 72 ? 16.561 11.711 -0.309 1.00 48.91 72 LEU A O 1
ATOM 555 N N . GLU A 1 73 ? 16.827 11.752 1.928 1.00 40.78 73 GLU A N 1
ATOM 556 C CA . GLU A 1 73 ? 17.408 13.103 2.035 1.00 40.78 73 GLU A CA 1
ATOM 557 C C . GLU A 1 73 ? 18.778 13.249 1.355 1.00 40.78 73 GLU A C 1
ATOM 559 O O . GLU A 1 73 ? 19.278 14.361 1.246 1.00 40.78 73 GLU A O 1
ATOM 564 N N . THR A 1 74 ? 19.408 12.166 0.878 1.00 47.00 74 THR A N 1
ATOM 565 C CA . THR A 1 74 ? 20.683 12.243 0.144 1.00 47.00 74 THR A CA 1
ATOM 566 C C . THR A 1 74 ? 20.666 11.531 -1.206 1.00 47.00 74 THR A C 1
ATOM 568 O O . THR A 1 74 ? 21.726 11.375 -1.790 1.00 47.00 74 THR A O 1
ATOM 571 N N . SER A 1 75 ? 19.529 11.069 -1.727 1.00 50.97 75 SER A N 1
ATOM 572 C CA . SER A 1 75 ? 19.453 10.440 -3.061 1.00 50.97 75 SER A CA 1
ATOM 573 C C . SER A 1 75 ? 18.681 11.325 -4.027 1.00 50.97 75 SER A C 1
ATOM 575 O O . SER A 1 75 ? 19.225 11.707 -5.063 1.00 50.97 75 SER A O 1
ATOM 577 N N . LEU A 1 76 ? 17.478 11.763 -3.638 1.00 54.38 76 LEU A N 1
ATOM 578 C CA . LEU A 1 76 ? 16.713 12.745 -4.404 1.00 54.38 76 LEU A CA 1
ATOM 579 C C . LEU A 1 76 ? 17.493 14.063 -4.488 1.00 54.38 76 LEU A C 1
ATOM 581 O O . LEU A 1 76 ? 17.809 14.512 -5.584 1.00 54.38 76 LEU A O 1
ATOM 585 N N . THR A 1 77 ? 17.943 14.615 -3.363 1.00 48.84 77 THR A N 1
ATOM 586 C CA . THR A 1 77 ? 18.789 15.826 -3.314 1.00 48.84 77 THR A CA 1
ATOM 587 C C . THR A 1 77 ? 20.163 15.650 -3.969 1.00 48.84 77 THR A C 1
ATOM 589 O O . THR A 1 77 ? 20.660 16.598 -4.568 1.00 48.84 77 THR A O 1
ATOM 592 N N . ARG A 1 78 ? 20.781 14.460 -3.928 1.00 47.72 78 ARG A N 1
ATOM 593 C CA . ARG A 1 78 ? 22.104 14.226 -4.541 1.00 47.72 78 ARG A CA 1
ATOM 594 C C . ARG A 1 78 ? 22.037 14.145 -6.064 1.00 47.72 78 ARG A C 1
ATOM 596 O O . ARG A 1 78 ? 22.970 14.602 -6.715 1.00 47.72 78 ARG A O 1
ATOM 603 N N . SER A 1 79 ? 20.933 13.662 -6.642 1.00 46.66 79 SER A N 1
ATOM 604 C CA . SER A 1 79 ? 20.690 13.781 -8.091 1.00 46.66 79 SER A CA 1
ATOM 605 C C . SER A 1 79 ? 20.567 15.252 -8.526 1.00 46.66 79 SER A C 1
ATOM 607 O O . SER A 1 79 ? 21.186 15.663 -9.509 1.00 46.66 79 SER A O 1
ATOM 609 N N . TRP A 1 80 ? 19.903 16.089 -7.716 1.00 42.75 80 TRP A N 1
ATOM 610 C CA . TRP A 1 80 ? 19.863 17.543 -7.904 1.00 42.75 80 TRP A CA 1
ATOM 611 C C . TRP A 1 80 ? 21.232 18.213 -7.676 1.00 42.75 80 TRP A C 1
ATOM 613 O O . TRP A 1 80 ? 21.567 19.151 -8.393 1.00 42.75 80 TRP A O 1
ATOM 623 N N . GLN A 1 81 ? 22.062 17.733 -6.741 1.00 41.34 81 GLN A N 1
ATOM 624 C CA . GLN A 1 81 ? 23.432 18.231 -6.517 1.00 41.34 81 GLN A CA 1
ATOM 625 C C . GLN A 1 81 ? 24.424 17.806 -7.612 1.00 41.34 81 GLN A C 1
ATOM 627 O O . GLN A 1 81 ? 25.342 18.558 -7.917 1.00 41.34 81 GLN A O 1
ATOM 632 N N . LEU A 1 82 ? 24.251 16.631 -8.226 1.00 40.22 82 LEU A N 1
ATOM 633 C CA . LEU A 1 82 ? 25.042 16.202 -9.387 1.00 40.22 82 LEU A CA 1
ATOM 634 C C . LEU A 1 82 ? 24.675 17.002 -10.646 1.00 40.22 82 LEU A C 1
ATOM 636 O O . LEU A 1 82 ? 25.552 17.292 -11.455 1.00 40.22 82 LEU A O 1
ATOM 640 N N . SER A 1 83 ? 23.412 17.425 -10.779 1.00 42.62 83 SER A N 1
ATOM 641 C CA . SER A 1 83 ? 22.978 18.367 -11.821 1.00 42.62 83 SER A CA 1
ATOM 642 C C . SER A 1 83 ? 23.454 19.805 -11.555 1.00 42.62 83 SER A C 1
ATOM 644 O O . SER A 1 83 ? 23.833 20.516 -12.487 1.00 42.62 83 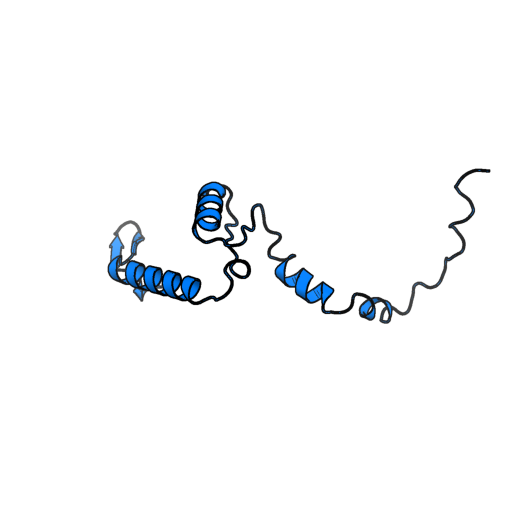SER A O 1
ATOM 646 N N . ARG A 1 84 ? 23.503 20.244 -10.290 1.00 43.12 84 ARG A N 1
ATOM 647 C CA . ARG A 1 84 ? 24.011 21.566 -9.893 1.00 43.12 84 ARG A CA 1
ATOM 648 C C . ARG A 1 84 ? 25.530 21.520 -9.694 1.00 43.12 84 ARG A C 1
ATOM 650 O O . ARG A 1 84 ? 26.018 21.563 -8.574 1.00 43.12 84 ARG A O 1
ATOM 657 N N . ASN A 1 85 ? 26.241 21.412 -10.818 1.00 45.84 85 ASN A N 1
ATOM 658 C CA . ASN A 1 85 ? 27.686 21.591 -11.009 1.00 45.84 85 ASN A CA 1
ATOM 659 C C . ASN A 1 85 ? 28.514 21.776 -9.712 1.00 45.84 85 ASN A C 1
ATOM 661 O O . ASN A 1 85 ? 28.649 22.889 -9.196 1.00 45.84 85 ASN A O 1
ATOM 665 N N . GLN A 1 86 ? 29.148 20.695 -9.245 1.00 46.00 86 GLN A N 1
ATOM 666 C CA . GLN A 1 86 ? 30.122 20.687 -8.138 1.00 46.00 86 GLN A CA 1
ATOM 667 C C . GLN A 1 86 ? 31.344 21.608 -8.378 1.00 46.00 86 GLN A C 1
ATOM 669 O O . GLN A 1 86 ? 32.157 21.787 -7.479 1.00 46.00 86 GLN A O 1
ATOM 674 N N . GLY A 1 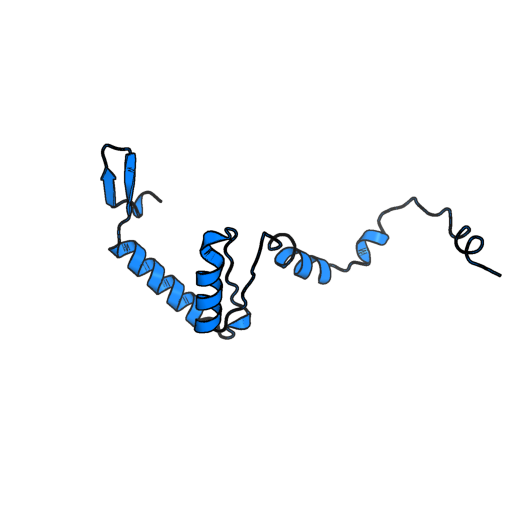87 ? 31.489 22.222 -9.560 1.00 47.66 87 GLY A N 1
ATOM 675 C CA . GLY A 1 87 ? 32.516 23.230 -9.843 1.00 47.66 87 GLY A CA 1
ATOM 676 C C . GLY A 1 87 ? 32.161 24.665 -9.429 1.00 47.66 87 GLY A C 1
ATOM 677 O O . GLY A 1 87 ? 33.057 25.499 -9.336 1.00 47.66 87 GLY A O 1
ATOM 678 N N . PHE A 1 88 ? 30.888 24.988 -9.167 1.00 45.88 88 PHE A N 1
ATOM 679 C CA . PHE A 1 88 ? 30.480 26.392 -8.983 1.00 45.88 88 PHE A CA 1
ATOM 680 C C . PHE A 1 88 ? 30.710 26.923 -7.557 1.00 45.88 88 PHE A C 1
ATOM 682 O O . PHE A 1 88 ? 30.952 28.112 -7.368 1.00 45.88 88 PHE A O 1
ATOM 689 N N . TRP A 1 89 ? 30.702 26.048 -6.546 1.00 40.34 89 TRP A N 1
ATOM 690 C CA . TRP A 1 89 ? 30.927 26.442 -5.147 1.00 40.34 89 TRP A CA 1
ATOM 691 C C . TRP A 1 89 ? 32.407 26.644 -4.785 1.00 40.34 89 TRP A C 1
ATOM 693 O O . TRP A 1 89 ? 32.702 27.364 -3.834 1.00 40.34 89 TRP A O 1
ATOM 703 N N . TRP A 1 90 ? 33.346 26.105 -5.572 1.00 43.88 90 TRP A N 1
ATOM 704 C CA . TRP A 1 90 ? 34.783 26.366 -5.397 1.00 43.88 90 TRP A CA 1
ATOM 705 C C . TRP A 1 90 ? 35.204 27.785 -5.810 1.00 43.88 90 TRP A C 1
ATOM 707 O O . TRP A 1 90 ? 36.259 28.249 -5.390 1.00 43.88 90 TRP A O 1
ATOM 717 N N . LEU A 1 91 ? 34.386 28.494 -6.597 1.00 50.84 91 LEU A N 1
ATOM 718 C CA . LEU A 1 91 ? 34.686 29.848 -7.087 1.00 50.84 91 LEU A CA 1
ATOM 719 C C . LEU A 1 91 ? 34.224 30.974 -6.146 1.00 50.84 91 LEU A C 1
ATOM 721 O O . LEU A 1 91 ? 34.527 32.136 -6.401 1.00 50.84 91 LEU A O 1
ATOM 725 N N . LEU A 1 92 ? 33.507 30.651 -5.064 1.00 50.84 92 LEU A N 1
ATOM 726 C CA . LEU A 1 92 ? 32.892 31.634 -4.159 1.00 50.84 92 LEU A CA 1
ATOM 727 C C . LEU A 1 92 ? 33.479 31.650 -2.738 1.00 50.84 92 LEU A C 1
ATOM 729 O O . LEU A 1 92 ? 32.975 32.380 -1.889 1.00 50.84 92 LEU A O 1
ATOM 733 N N . ILE A 1 93 ? 34.573 30.922 -2.482 1.00 44.56 93 ILE A N 1
ATOM 734 C CA . ILE A 1 93 ? 35.368 31.080 -1.253 1.00 44.56 93 ILE A CA 1
ATOM 735 C C . ILE A 1 93 ? 36.662 31.836 -1.595 1.00 44.56 93 ILE A C 1
ATOM 737 O O . ILE A 1 93 ? 37.658 31.211 -1.968 1.00 44.56 93 ILE A O 1
ATOM 741 N N . PRO A 1 94 ? 36.704 33.175 -1.475 1.00 43.09 94 PRO A N 1
ATOM 742 C CA . PRO A 1 94 ? 37.965 33.891 -1.480 1.00 43.09 94 PRO A CA 1
ATOM 743 C C . PRO A 1 94 ? 38.614 33.702 -0.106 1.00 43.09 94 PRO A C 1
ATOM 745 O O . PRO A 1 94 ? 38.172 34.283 0.881 1.00 43.09 94 PRO A O 1
ATOM 748 N N . GLY A 1 95 ? 39.659 32.876 -0.033 1.00 49.25 95 GLY A N 1
ATOM 749 C CA . GLY A 1 95 ? 40.525 32.841 1.149 1.00 49.25 95 GLY A CA 1
ATOM 750 C C . GLY A 1 95 ? 40.923 31.461 1.650 1.00 49.25 95 GLY A C 1
ATOM 751 O O . GLY A 1 95 ? 40.700 31.155 2.814 1.00 49.25 95 GLY A O 1
ATOM 752 N N . LEU A 1 96 ? 41.567 30.642 0.814 1.00 43.19 96 LEU A N 1
ATOM 753 C CA . LEU A 1 96 ? 42.528 29.656 1.323 1.00 43.19 96 LEU A CA 1
ATOM 754 C C . LEU A 1 96 ? 43.585 29.309 0.266 1.00 43.19 96 LEU A C 1
ATOM 756 O O . LEU A 1 96 ? 43.797 28.156 -0.094 1.00 43.19 96 LEU A O 1
ATOM 760 N N . THR A 1 97 ? 44.259 30.332 -0.260 1.00 53.00 97 THR A N 1
ATOM 761 C CA . THR A 1 97 ? 45.449 30.159 -1.101 1.00 53.00 97 THR A CA 1
ATOM 762 C C . THR A 1 97 ? 46.707 30.404 -0.275 1.00 53.00 97 THR A C 1
ATOM 764 O O . THR A 1 97 ? 47.335 31.439 -0.432 1.00 53.00 97 THR A O 1
ATOM 767 N N . THR A 1 98 ? 47.096 29.474 0.596 1.00 45.69 98 THR A N 1
ATOM 768 C CA . THR A 1 98 ? 48.494 29.344 1.064 1.00 45.69 98 THR A CA 1
ATOM 769 C C . THR A 1 98 ? 48.733 27.966 1.690 1.00 45.69 98 THR A C 1
ATOM 771 O O . THR A 1 98 ? 48.882 27.844 2.898 1.00 45.69 98 THR A O 1
ATOM 774 N N . ASN A 1 99 ? 48.811 26.909 0.875 1.00 35.75 99 ASN A N 1
ATOM 775 C CA . ASN A 1 99 ? 49.974 26.005 0.897 1.00 35.75 99 ASN A CA 1
ATOM 776 C C . ASN A 1 99 ? 49.838 24.870 -0.125 1.00 35.75 99 ASN A C 1
ATOM 778 O O . ASN A 1 99 ? 49.327 23.789 0.153 1.00 35.75 99 ASN A O 1
ATOM 782 N N . LEU A 1 100 ? 50.394 25.107 -1.308 1.00 47.81 100 LEU A N 1
ATOM 783 C CA . LEU A 1 100 ? 50.762 24.073 -2.278 1.00 47.81 100 LEU A CA 1
ATOM 784 C C . LEU A 1 100 ? 52.206 23.573 -2.039 1.00 47.81 100 LEU A C 1
ATOM 786 O O . LEU A 1 100 ? 52.814 22.998 -2.931 1.00 47.81 100 LEU A O 1
ATOM 790 N N . SER A 1 101 ? 52.757 23.775 -0.831 1.00 46.38 101 SER A N 1
ATOM 791 C CA . SER A 1 101 ? 54.174 23.546 -0.506 1.00 46.38 101 SER A CA 1
ATOM 792 C C . SER A 1 101 ? 54.405 22.601 0.685 1.00 46.38 101 SER A C 1
ATOM 794 O O . SER A 1 101 ? 55.381 22.749 1.415 1.00 46.38 101 SER A O 1
ATOM 796 N N . GLN A 1 102 ? 53.544 21.596 0.886 1.00 37.72 102 GLN A N 1
ATOM 797 C CA . GLN A 1 102 ? 53.823 20.515 1.853 1.00 37.72 102 GLN A CA 1
ATOM 798 C C . GLN A 1 102 ?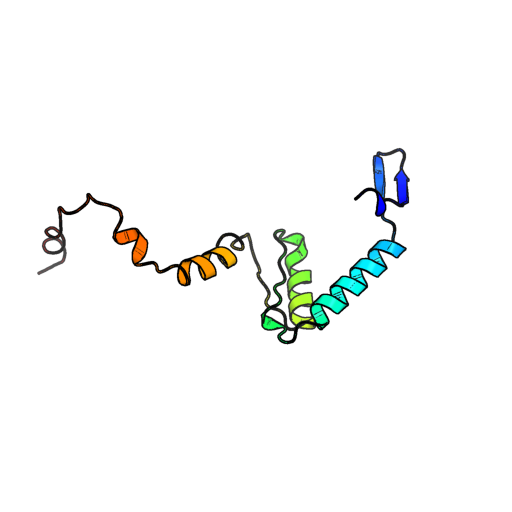 53.498 19.094 1.369 1.00 37.72 102 GLN A C 1
ATOM 800 O O . GLN A 1 102 ? 53.597 18.143 2.136 1.00 37.72 102 GLN A O 1
ATOM 805 N N . ARG A 1 103 ? 53.202 18.900 0.076 1.00 42.91 103 ARG A N 1
ATOM 806 C CA . ARG A 1 103 ? 52.992 17.553 -0.492 1.00 42.91 103 ARG A CA 1
ATOM 807 C C . ARG A 1 103 ? 54.275 16.834 -0.936 1.00 42.91 103 ARG A C 1
ATOM 809 O O . ARG A 1 103 ? 54.175 15.728 -1.446 1.00 42.91 103 ARG A O 1
ATOM 816 N N . HIS A 1 104 ? 55.460 17.414 -0.719 1.00 35.28 104 HIS A N 1
ATOM 817 C CA . HIS A 1 104 ? 56.724 16.859 -1.231 1.00 35.28 104 HIS A CA 1
ATOM 818 C C . HIS A 1 104 ? 57.767 16.432 -0.186 1.00 35.28 104 HIS A C 1
ATOM 820 O O . HIS A 1 104 ? 58.871 16.078 -0.576 1.00 35.28 104 HIS A O 1
ATOM 826 N N . LEU A 1 105 ? 57.457 16.410 1.116 1.00 45.72 105 LEU A N 1
ATOM 827 C CA . LEU A 1 105 ? 58.480 16.118 2.140 1.00 45.72 105 LEU A CA 1
ATOM 828 C C . LEU A 1 105 ? 58.118 15.040 3.169 1.00 45.72 105 LEU A C 1
ATOM 830 O O . LEU A 1 105 ? 58.712 15.007 4.241 1.00 45.72 105 LEU A O 1
ATOM 834 N N . MET A 1 106 ? 57.185 14.131 2.866 1.00 41.06 106 MET A N 1
ATOM 835 C CA . MET A 1 106 ? 56.869 13.049 3.812 1.00 41.06 106 MET A CA 1
ATOM 836 C C . MET A 1 106 ? 56.476 11.695 3.207 1.00 41.06 106 MET A C 1
ATOM 838 O O . MET A 1 106 ? 55.793 10.920 3.864 1.00 41.06 106 MET A O 1
ATOM 842 N N . LEU A 1 107 ? 56.942 11.360 2.000 1.00 38.25 107 LEU A N 1
ATOM 843 C CA . LEU A 1 107 ? 56.922 9.976 1.509 1.00 38.25 107 LEU A CA 1
ATOM 844 C C . LEU A 1 107 ? 58.214 9.673 0.730 1.00 38.25 107 LEU A C 1
ATOM 846 O O . LEU A 1 107 ? 58.293 9.923 -0.464 1.00 38.25 107 LEU A O 1
ATOM 850 N N . THR A 1 108 ? 59.201 9.147 1.466 1.00 36.88 108 THR A N 1
ATOM 851 C CA . THR A 1 108 ? 60.148 8.084 1.057 1.00 36.88 108 THR A CA 1
ATOM 852 C C . THR A 1 108 ? 61.020 8.277 -0.199 1.00 36.88 108 THR A C 1
ATOM 854 O O . THR A 1 108 ? 60.517 8.120 -1.303 1.00 36.88 108 THR A O 1
ATOM 857 N N . CYS A 1 109 ? 62.331 8.446 0.049 1.00 38.22 109 CYS A N 1
ATOM 858 C CA . CYS A 1 109 ? 63.513 8.189 -0.803 1.00 38.22 109 CYS A CA 1
ATOM 859 C C . CYS A 1 109 ? 63.597 8.830 -2.196 1.00 38.22 109 CYS A C 1
ATOM 861 O O . CYS A 1 109 ? 62.853 8.419 -3.109 1.00 38.22 109 CYS A O 1
#

Secondary structure (DSSP, 8-state):
-GGGEEEE-TTSPEEE-HHHHHHHHHHHHHHHHT-S-GGG-EEE-SSGGGHHHHHHHHHHHTPEEE-SS--GGGTHHHHHHHHS-TTSGGGS-------SSSTTSSS--